Protein AF-A0A5C7LTE7-F1 (afdb_monomer_lite)

Radius of gyration: 16.36 Å; chains: 1; bounding box: 39×25×49 Å

pLDDT: mean 79.83, std 17.52, range [47.22, 97.06]

Foldseek 3Di:
DDDDDPPPPPPPDDDDDDDPVVLVVLQVVCVVVPHPGSVVVVVVVVVVVCVVVVVVVVVVVD

Sequence (62 aa):
MSRRKSDESLDDRLQVRLKKSDRELWAKYSVIRGHETLADFIRYLVTSDMAQHPKDLEKAMK

Structure (mmCIF, N/CA/C/O backbone):
data_AF-A0A5C7LTE7-F1
#
_entry.id   AF-A0A5C7LTE7-F1
#
loop_
_atom_site.group_PDB
_atom_site.id
_atom_site.type_symbol
_atom_site.label_atom_id
_atom_site.label_alt_id
_atom_site.label_comp_id
_atom_site.label_asym_id
_atom_site.label_entity_id
_atom_site.label_seq_id
_atom_site.pdbx_PDB_ins_code
_atom_site.Cartn_x
_atom_site.Cartn_y
_atom_site.Cartn_z
_atom_site.occupancy
_atom_site.B_iso_or_equiv
_atom_site.auth_seq_id
_atom_site.auth_comp_id
_atom_site.auth_asym_id
_atom_site.auth_atom_id
_atom_site.pdbx_PDB_model_num
ATOM 1 N N . MET A 1 1 ? -22.749 -1.287 -38.034 1.00 47.22 1 MET A N 1
ATOM 2 C CA . MET A 1 1 ? -22.355 -2.294 -37.022 1.00 47.22 1 MET A CA 1
ATOM 3 C C . MET A 1 1 ? -20.831 -2.312 -36.909 1.00 47.22 1 MET A C 1
ATOM 5 O O . MET A 1 1 ? -20.198 -2.231 -37.950 1.00 47.22 1 MET A O 1
ATOM 9 N N . SER A 1 2 ? -20.295 -2.455 -35.684 1.00 49.78 2 SER A N 1
ATOM 10 C CA . SER A 1 2 ? -18.865 -2.610 -35.299 1.00 49.78 2 SER A CA 1
ATOM 11 C C . SER A 1 2 ? -17.935 -1.408 -35.552 1.00 49.78 2 SER A C 1
ATOM 13 O O . SER A 1 2 ? -18.008 -0.783 -36.595 1.00 49.78 2 SER A O 1
ATOM 15 N N . ARG A 1 3 ? -17.028 -0.998 -34.651 1.00 48.97 3 ARG A N 1
ATOM 16 C CA . ARG A 1 3 ? -16.334 -1.679 -33.539 1.00 48.97 3 ARG A CA 1
ATOM 17 C C . ARG A 1 3 ? -16.417 -0.847 -32.248 1.00 48.97 3 ARG A C 1
ATOM 19 O O . ARG A 1 3 ? -16.126 0.346 -32.269 1.00 48.97 3 ARG A O 1
ATOM 26 N N . ARG A 1 4 ? -16.781 -1.474 -31.126 1.00 52.88 4 ARG A N 1
ATOM 27 C CA . ARG A 1 4 ? -16.618 -0.883 -29.787 1.00 52.88 4 ARG A CA 1
ATOM 28 C C . ARG A 1 4 ? -15.115 -0.821 -29.493 1.00 52.88 4 ARG A C 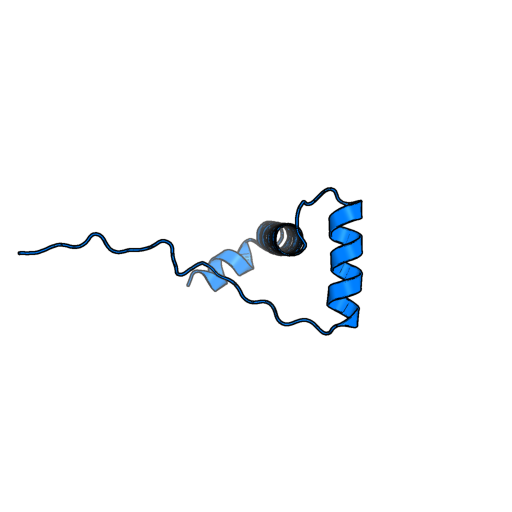1
ATOM 30 O O . ARG A 1 4 ? -14.450 -1.847 -29.606 1.00 52.88 4 ARG A O 1
ATOM 37 N N . LYS A 1 5 ? -14.592 0.371 -29.186 1.00 55.47 5 LYS A N 1
ATOM 38 C CA . LYS A 1 5 ? -13.251 0.539 -28.611 1.00 55.47 5 LYS A CA 1
ATOM 39 C C . LYS A 1 5 ? -13.207 -0.290 -27.328 1.00 55.47 5 LYS A C 1
ATOM 41 O O . LYS A 1 5 ? -14.117 -0.174 -26.512 1.00 55.47 5 LYS A O 1
ATOM 46 N N . SER A 1 6 ? -12.223 -1.173 -27.231 1.00 49.47 6 SER A N 1
ATOM 47 C CA . SER A 1 6 ? -11.942 -1.965 -26.042 1.00 49.47 6 SER A CA 1
ATOM 48 C C . SER A 1 6 ? -11.802 -1.035 -24.844 1.00 49.47 6 SER A C 1
ATOM 50 O O . SER A 1 6 ? -11.046 -0.067 -24.861 1.00 49.47 6 SER A O 1
ATOM 52 N N . ASP A 1 7 ? -12.607 -1.328 -23.837 1.00 47.28 7 ASP A N 1
ATOM 53 C CA . ASP A 1 7 ? -12.677 -0.673 -22.541 1.00 47.28 7 ASP A CA 1
ATOM 54 C C . ASP A 1 7 ? -11.456 -1.106 -21.702 1.00 47.28 7 ASP A C 1
ATOM 56 O O . ASP A 1 7 ? -11.561 -1.859 -20.740 1.00 47.28 7 ASP A O 1
ATOM 60 N N . GLU A 1 8 ? -10.257 -0.723 -22.147 1.00 50.25 8 GLU A N 1
ATOM 61 C CA . GLU A 1 8 ? -8.954 -1.226 -21.667 1.00 50.25 8 GLU A CA 1
ATOM 62 C C . GLU A 1 8 ? -8.538 -0.654 -20.294 1.00 50.25 8 GLU A C 1
ATOM 64 O O . GLU A 1 8 ? -7.415 -0.839 -19.849 1.00 50.25 8 GLU A O 1
ATOM 69 N N . SER A 1 9 ? -9.434 0.053 -19.594 1.00 54.00 9 SER A N 1
ATOM 70 C CA . SER A 1 9 ? -9.115 0.762 -18.340 1.00 54.00 9 SER A CA 1
ATOM 71 C C . SER A 1 9 ? -9.653 0.102 -17.064 1.00 54.00 9 SER A C 1
ATOM 73 O O . SER A 1 9 ? -9.466 0.628 -15.965 1.00 54.00 9 SER A O 1
ATOM 75 N N . LEU A 1 10 ? -10.328 -1.046 -17.179 1.00 48.22 10 LEU A N 1
ATOM 76 C CA . LEU A 1 10 ? -10.922 -1.738 -16.029 1.00 48.22 10 LEU A CA 1
ATOM 77 C C . LEU A 1 10 ? -9.997 -2.775 -15.362 1.00 48.22 10 LEU A C 1
ATOM 79 O O . LEU A 1 10 ? -10.327 -3.216 -14.259 1.00 48.22 10 LEU A O 1
ATOM 83 N N . ASP A 1 11 ? -8.852 -3.119 -15.968 1.00 54.62 11 ASP A N 1
ATOM 84 C CA . ASP A 1 11 ? -8.038 -4.285 -15.570 1.00 54.62 11 ASP A CA 1
ATOM 85 C C . ASP A 1 11 ? -6.930 -4.008 -14.523 1.00 54.62 11 ASP A C 1
ATOM 87 O O . ASP A 1 11 ? -6.455 -4.930 -13.867 1.00 54.62 11 ASP A O 1
ATOM 91 N N . ASP A 1 12 ? -6.581 -2.749 -14.232 1.00 70.44 12 ASP A N 1
ATOM 92 C CA . ASP A 1 12 ? -5.464 -2.419 -13.313 1.00 70.44 12 ASP A CA 1
ATOM 93 C C . ASP A 1 12 ? -5.850 -2.348 -11.818 1.00 70.44 12 ASP A C 1
ATOM 95 O O . ASP A 1 12 ? -5.187 -1.714 -10.982 1.00 70.44 12 ASP A O 1
ATOM 99 N N . ARG A 1 13 ? -6.963 -2.971 -11.423 1.00 72.88 13 ARG A N 1
ATOM 100 C CA . ARG A 1 13 ? -7.416 -2.956 -10.023 1.00 72.88 13 ARG A CA 1
ATOM 101 C C . ARG A 1 1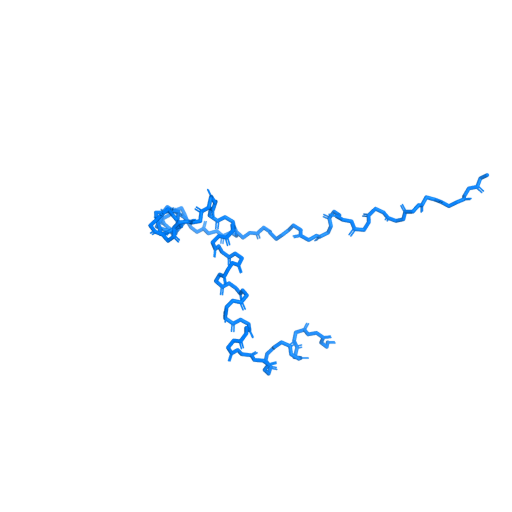3 ? -6.750 -4.069 -9.217 1.00 72.88 13 ARG A C 1
ATOM 103 O O . ARG A 1 13 ? -7.277 -5.170 -9.096 1.00 72.88 13 ARG A O 1
ATOM 110 N N . LEU A 1 14 ? -5.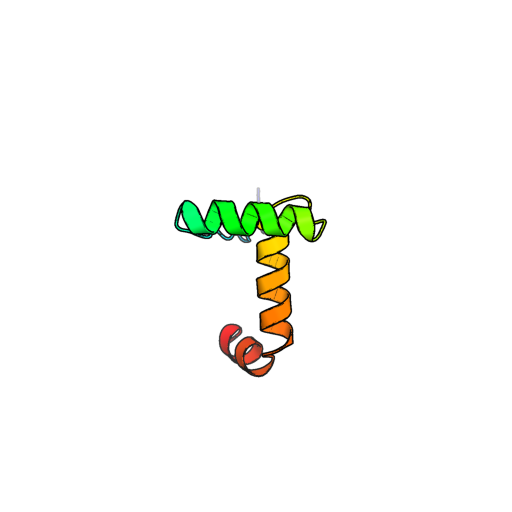635 -3.747 -8.562 1.00 78.31 14 LEU A N 1
ATOM 111 C CA . LEU A 1 14 ? -4.986 -4.648 -7.607 1.00 78.31 14 LEU A CA 1
ATOM 112 C C . LEU A 1 14 ? -5.751 -4.701 -6.272 1.00 78.31 14 LEU A C 1
ATOM 114 O O . LEU A 1 14 ? -5.823 -3.712 -5.539 1.00 78.31 14 LEU A O 1
ATOM 118 N N . GLN A 1 15 ? -6.281 -5.873 -5.918 1.00 84.75 15 GLN A N 1
ATOM 119 C CA . GLN A 1 15 ? -6.809 -6.133 -4.576 1.00 84.75 15 GLN A CA 1
ATOM 120 C C . GLN A 1 15 ? -5.733 -6.755 -3.685 1.00 84.75 15 GLN A C 1
ATOM 122 O O . GLN A 1 15 ? -5.322 -7.894 -3.893 1.00 84.75 15 GLN A O 1
ATOM 127 N N . VAL A 1 16 ? -5.324 -6.033 -2.641 1.00 87.06 16 VAL A N 1
ATOM 128 C CA . VAL A 1 16 ? -4.355 -6.526 -1.654 1.00 87.06 16 VAL A CA 1
ATOM 129 C C . VAL A 1 16 ? -5.091 -6.990 -0.401 1.00 87.06 16 VAL A C 1
ATOM 131 O O . VAL A 1 16 ? -5.830 -6.226 0.224 1.00 87.06 16 VAL A O 1
ATOM 134 N N . ARG A 1 17 ? -4.889 -8.253 -0.017 1.00 91.69 17 ARG A N 1
ATOM 135 C CA . ARG A 1 17 ? -5.437 -8.813 1.225 1.00 91.69 17 ARG A CA 1
ATOM 136 C C . ARG A 1 17 ? -4.411 -8.679 2.341 1.00 91.69 17 ARG A C 1
ATOM 138 O O . ARG A 1 17 ? -3.319 -9.225 2.250 1.00 91.69 17 ARG A O 1
ATOM 145 N N . LEU A 1 18 ? -4.796 -7.982 3.405 1.00 91.00 18 LEU A N 1
ATOM 146 C CA . LEU A 1 18 ? -3.980 -7.771 4.597 1.00 91.00 18 LEU A CA 1
ATOM 147 C C . LEU A 1 18 ? -4.735 -8.263 5.828 1.00 91.00 18 LEU A C 1
ATOM 149 O O . LEU A 1 18 ? -5.967 -8.187 5.883 1.00 91.00 18 LEU A O 1
ATOM 153 N N . LYS A 1 19 ? -3.998 -8.709 6.849 1.00 97.06 19 LYS A N 1
ATOM 154 C CA . LYS A 1 19 ? -4.580 -8.877 8.184 1.00 97.06 19 LYS A CA 1
ATOM 155 C C . LYS A 1 19 ? -5.066 -7.518 8.684 1.00 97.06 19 LYS A C 1
ATOM 157 O O . LYS A 1 19 ? -4.499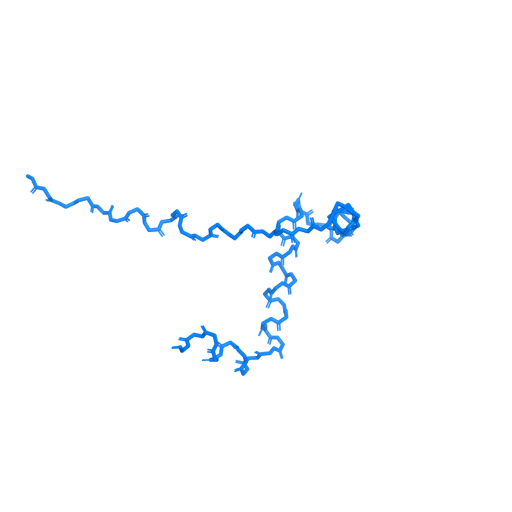 -6.480 8.345 1.00 97.06 19 LYS A O 1
ATOM 162 N N . LYS A 1 20 ? -6.111 -7.520 9.516 1.00 95.38 20 LYS A N 1
ATOM 163 C CA . LYS A 1 20 ? -6.699 -6.281 10.045 1.00 95.38 20 LYS A CA 1
ATOM 164 C C . LYS A 1 20 ? -5.663 -5.419 10.784 1.00 95.38 20 LYS A C 1
ATOM 166 O O . LYS A 1 20 ? -5.599 -4.225 10.520 1.00 95.38 20 LYS A O 1
ATOM 171 N N . SER A 1 21 ? -4.825 -6.037 11.622 1.00 97.00 21 SER A N 1
ATOM 172 C CA . SER A 1 21 ? -3.736 -5.364 12.348 1.00 97.00 21 SER A CA 1
ATOM 173 C C . SER A 1 21 ? -2.775 -4.634 11.411 1.00 97.00 21 SER A C 1
ATOM 175 O O . SER A 1 21 ? -2.447 -3.471 11.627 1.00 97.00 21 SER A O 1
ATOM 177 N N . ASP A 1 22 ? -2.368 -5.307 10.338 1.00 96.19 22 ASP A N 1
ATOM 178 C CA . ASP A 1 22 ? -1.380 -4.784 9.402 1.00 96.19 22 ASP A CA 1
ATOM 179 C C . ASP A 1 22 ? -2.006 -3.659 8.582 1.00 96.19 22 ASP A C 1
ATOM 181 O O . ASP A 1 22 ? -1.408 -2.601 8.415 1.00 96.19 22 ASP A O 1
ATOM 185 N N . ARG A 1 23 ? -3.257 -3.834 8.139 1.00 95.38 23 ARG A N 1
ATOM 186 C CA . ARG A 1 23 ? -4.012 -2.789 7.439 1.00 95.38 23 ARG A CA 1
ATOM 187 C C . ARG A 1 23 ? -4.106 -1.507 8.268 1.00 95.38 23 ARG A C 1
ATOM 189 O O . ARG A 1 23 ? -3.904 -0.425 7.725 1.00 95.38 23 ARG A O 1
ATOM 196 N N . GLU A 1 24 ? -4.423 -1.616 9.555 1.00 95.94 24 GLU A N 1
ATOM 197 C CA . GLU A 1 24 ? -4.520 -0.465 10.461 1.00 95.94 24 GLU A CA 1
ATOM 198 C C . GLU A 1 24 ? -3.163 0.211 10.671 1.00 95.94 24 GLU A C 1
ATOM 200 O O . GLU A 1 24 ? -3.078 1.440 10.664 1.00 95.94 24 GLU A O 1
ATOM 205 N N . LEU A 1 25 ? -2.099 -0.579 10.821 1.00 96.25 25 LEU A N 1
ATOM 206 C CA . LEU A 1 25 ? -0.738 -0.068 10.938 1.00 96.25 25 LEU A CA 1
ATOM 207 C C . LEU A 1 25 ? -0.335 0.716 9.683 1.00 96.25 25 LEU A C 1
ATOM 209 O O . LEU A 1 25 ? 0.067 1.876 9.777 1.00 96.25 25 LEU A O 1
ATOM 213 N N . TRP A 1 26 ? -0.501 0.120 8.503 1.00 95.69 26 TRP A N 1
ATOM 214 C CA . TRP A 1 26 ? -0.140 0.746 7.233 1.00 95.69 26 TRP A CA 1
ATOM 215 C C . TRP A 1 26 ? -0.989 1.980 6.919 1.00 95.69 26 TRP A C 1
ATOM 217 O O . TRP A 1 26 ? -0.463 2.952 6.380 1.00 95.69 26 TRP A O 1
ATOM 227 N N . ALA A 1 27 ? -2.266 1.995 7.312 1.00 95.38 27 ALA A N 1
ATOM 228 C CA . ALA A 1 27 ? -3.120 3.176 7.176 1.00 95.38 27 ALA A CA 1
ATOM 229 C C . ALA A 1 27 ? -2.633 4.353 8.039 1.00 95.38 27 ALA A C 1
ATOM 231 O O . ALA A 1 27 ? -2.717 5.504 7.622 1.00 95.38 27 ALA A O 1
ATOM 232 N N . LYS A 1 28 ? -2.080 4.097 9.231 1.00 96.62 28 LYS A N 1
ATOM 233 C CA . LYS A 1 28 ? -1.453 5.160 10.037 1.00 96.62 28 LYS A CA 1
ATOM 234 C C . LYS A 1 28 ? -0.195 5.696 9.356 1.00 96.62 28 LYS A C 1
ATOM 236 O O . LYS A 1 28 ? 0.003 6.908 9.299 1.00 96.62 28 LYS A O 1
ATOM 241 N N . TYR A 1 29 ? 0.631 4.810 8.802 1.00 96.44 29 TYR A N 1
ATOM 242 C CA . TYR A 1 29 ? 1.837 5.217 8.080 1.00 96.44 29 TYR A CA 1
ATOM 243 C C . TYR A 1 29 ? 1.538 6.022 6.815 1.00 96.44 29 TYR A C 1
ATOM 245 O O . TYR A 1 29 ? 2.264 6.979 6.550 1.00 96.44 29 TYR A O 1
ATOM 253 N N . SER A 1 30 ? 0.475 5.699 6.069 1.00 96.62 30 SER A N 1
ATOM 254 C CA . SER A 1 30 ? 0.113 6.469 4.872 1.00 96.62 30 SER A CA 1
ATOM 255 C C . SER A 1 30 ? -0.168 7.933 5.214 1.00 96.62 30 SER A C 1
ATOM 257 O O . SER A 1 30 ? 0.339 8.820 4.533 1.00 96.62 30 SER A O 1
ATOM 259 N N . VAL A 1 31 ? -0.874 8.188 6.322 1.00 95.44 31 VAL A N 1
ATOM 260 C CA . VAL A 1 31 ? -1.152 9.548 6.815 1.00 95.44 31 VAL A CA 1
ATOM 261 C C . VAL A 1 31 ? 0.134 10.263 7.233 1.00 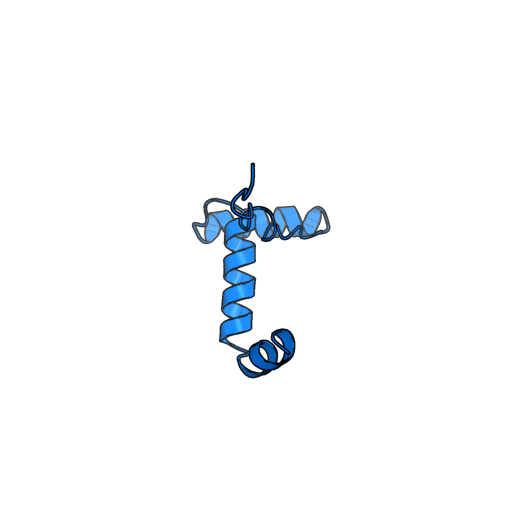95.44 31 VAL A C 1
ATOM 263 O O . VAL A 1 31 ? 0.366 11.393 6.816 1.00 95.44 31 VAL A O 1
ATOM 266 N N . ILE A 1 32 ? 1.006 9.602 8.004 1.00 96.31 32 ILE A N 1
ATOM 267 C CA . ILE A 1 32 ? 2.290 10.178 8.453 1.00 96.31 32 ILE A CA 1
ATOM 268 C C . ILE A 1 32 ? 3.171 10.582 7.262 1.00 96.31 32 ILE A C 1
ATOM 270 O O . ILE A 1 32 ? 3.895 11.572 7.324 1.00 96.31 32 ILE A O 1
ATOM 274 N N . ARG A 1 33 ? 3.121 9.809 6.175 1.00 94.88 33 ARG A N 1
ATOM 275 C CA . ARG A 1 33 ? 3.913 10.025 4.959 1.00 94.88 33 ARG A CA 1
ATOM 276 C C . ARG A 1 33 ? 3.238 10.964 3.950 1.00 94.88 33 ARG A C 1
ATOM 278 O O . ARG A 1 33 ? 3.838 11.233 2.916 1.00 94.88 33 ARG A O 1
ATOM 285 N N . GLY A 1 34 ? 2.040 11.471 4.249 1.00 95.00 34 GLY A N 1
ATOM 286 C CA . GLY A 1 34 ? 1.329 12.439 3.411 1.00 95.00 34 GLY A CA 1
ATOM 287 C C . GLY A 1 34 ? 0.623 11.843 2.190 1.00 95.00 34 GLY A C 1
ATOM 288 O O . GLY A 1 34 ? 0.350 12.572 1.242 1.00 95.00 34 GLY A O 1
ATOM 289 N N . HIS A 1 35 ? 0.329 10.541 2.184 1.00 93.81 35 HIS A N 1
ATOM 290 C CA . HIS A 1 35 ? -0.449 9.911 1.113 1.00 93.81 35 HIS A CA 1
ATOM 291 C C . HIS A 1 35 ? -1.952 9.991 1.412 1.00 93.81 35 HIS A C 1
ATOM 293 O O . HIS A 1 35 ? -2.378 9.694 2.530 1.00 93.81 35 HIS A O 1
ATOM 299 N N . GLU A 1 36 ? -2.753 10.336 0.398 1.00 89.06 36 GLU A N 1
ATOM 300 C CA . GLU A 1 36 ? -4.210 10.513 0.519 1.00 89.06 36 GLU A CA 1
ATOM 301 C C . GLU A 1 36 ? -4.931 9.227 0.934 1.00 89.06 36 GLU A C 1
ATOM 303 O O . GLU A 1 36 ? -5.854 9.259 1.751 1.00 89.06 36 GLU A O 1
ATOM 308 N N . THR A 1 37 ? -4.498 8.078 0.407 1.00 93.31 37 THR A N 1
ATOM 309 C CA . THR A 1 37 ? -5.089 6.782 0.737 1.00 93.31 37 THR A CA 1
ATOM 310 C C . THR A 1 37 ? -4.037 5.721 1.047 1.00 93.31 37 THR A C 1
ATOM 312 O O . THR A 1 37 ? -2.889 5.775 0.600 1.00 93.31 37 THR A O 1
ATOM 315 N N . LEU A 1 38 ? -4.458 4.681 1.779 1.00 93.44 38 LEU A N 1
ATOM 316 C CA . LEU A 1 38 ? -3.648 3.475 1.960 1.00 93.44 38 LEU A CA 1
ATOM 317 C C . LEU A 1 38 ? -3.285 2.843 0.606 1.00 93.44 38 LEU A C 1
ATOM 319 O O . LEU A 1 38 ? -2.180 2.340 0.452 1.00 93.44 38 LEU A O 1
ATOM 323 N N . ALA A 1 39 ? -4.190 2.872 -0.375 1.00 91.81 39 ALA A N 1
ATOM 324 C CA . ALA A 1 39 ? -3.933 2.291 -1.689 1.00 91.81 39 ALA A CA 1
ATOM 325 C C . ALA A 1 39 ? -2.789 3.014 -2.414 1.00 91.81 39 ALA A C 1
ATOM 327 O O . ALA A 1 39 ? -1.907 2.354 -2.961 1.00 91.81 39 ALA A O 1
ATOM 328 N N . ASP A 1 40 ? -2.758 4.346 -2.361 1.00 91.38 40 ASP A N 1
ATOM 329 C CA . ASP A 1 40 ? -1.686 5.140 -2.973 1.00 91.38 40 ASP A CA 1
ATOM 330 C C . ASP A 1 40 ? -0.350 4.892 -2.287 1.00 91.38 40 ASP A C 1
ATOM 332 O O . ASP A 1 40 ? 0.682 4.772 -2.947 1.00 91.38 40 ASP A O 1
ATOM 336 N N . PHE A 1 41 ? -0.373 4.736 -0.964 1.00 94.75 41 PHE A N 1
ATOM 337 C CA . PHE A 1 41 ? 0.829 4.398 -0.221 1.00 94.75 41 PHE A CA 1
ATOM 338 C C . PHE A 1 41 ? 1.358 3.002 -0.572 1.00 94.75 41 PHE A C 1
ATOM 340 O O . PHE A 1 41 ? 2.550 2.846 -0.819 1.00 94.75 41 PHE A O 1
ATOM 347 N N . ILE A 1 42 ? 0.487 1.992 -0.666 1.00 93.06 42 ILE A N 1
ATOM 348 C CA . ILE A 1 42 ? 0.892 0.642 -1.084 1.00 93.06 42 ILE A CA 1
ATOM 349 C C . ILE A 1 42 ? 1.436 0.649 -2.516 1.00 93.06 42 ILE A C 1
ATOM 351 O O . ILE A 1 42 ? 2.471 0.034 -2.763 1.00 93.06 42 ILE A O 1
ATOM 355 N N . ARG A 1 43 ? 0.802 1.375 -3.447 1.00 90.19 43 ARG A N 1
ATOM 356 C CA . ARG A 1 43 ? 1.331 1.546 -4.811 1.00 90.19 43 ARG A CA 1
ATOM 357 C C . ARG A 1 43 ? 2.728 2.152 -4.790 1.00 90.19 43 ARG A C 1
ATOM 359 O O . ARG A 1 43 ? 3.627 1.594 -5.405 1.00 90.19 43 ARG A O 1
ATOM 366 N N . TYR A 1 44 ? 2.924 3.234 -4.037 1.00 91.81 44 TYR A N 1
ATOM 367 C CA . TYR A 1 44 ? 4.234 3.864 -3.883 1.00 91.81 44 TYR A CA 1
ATOM 368 C C . TYR A 1 44 ? 5.293 2.879 -3.368 1.00 91.81 44 TYR A C 1
ATOM 370 O O . TYR A 1 44 ? 6.393 2.832 -3.919 1.00 91.81 44 TYR A O 1
ATOM 378 N N . LEU A 1 45 ? 4.973 2.079 -2.345 1.00 91.94 45 LEU A N 1
ATOM 379 C CA . LEU A 1 45 ? 5.899 1.087 -1.794 1.00 91.94 45 LEU A CA 1
ATOM 380 C C . LEU A 1 45 ? 6.275 0.026 -2.831 1.00 91.94 45 LEU A C 1
ATOM 382 O O . LEU A 1 45 ? 7.459 -0.232 -3.019 1.00 91.94 45 LEU A O 1
ATOM 386 N N . VAL A 1 46 ? 5.290 -0.533 -3.539 1.00 89.56 46 VAL A N 1
ATOM 387 C CA . VAL A 1 46 ? 5.524 -1.542 -4.584 1.00 89.56 46 VAL A CA 1
ATOM 388 C C . VAL A 1 46 ? 6.367 -0.965 -5.720 1.00 89.56 46 VAL A C 1
ATOM 390 O O . VAL A 1 46 ? 7.352 -1.574 -6.122 1.00 89.56 46 VAL A O 1
ATOM 393 N N . THR A 1 47 ? 6.041 0.230 -6.217 1.00 88.00 47 THR A N 1
ATOM 394 C CA . THR A 1 47 ? 6.816 0.869 -7.291 1.00 88.00 47 THR A CA 1
ATOM 395 C C . THR A 1 47 ? 8.242 1.205 -6.849 1.00 88.00 47 THR A C 1
ATOM 397 O O . THR A 1 47 ? 9.176 1.033 -7.629 1.00 88.00 47 THR A O 1
ATOM 400 N N . SER A 1 48 ? 8.428 1.653 -5.604 1.00 91.06 48 SER A N 1
ATOM 401 C CA . SER A 1 48 ? 9.757 1.954 -5.056 1.00 91.06 48 SER A CA 1
ATOM 402 C C . SER A 1 48 ? 10.617 0.697 -4.935 1.00 91.06 48 SER A C 1
ATOM 404 O O . SER A 1 48 ? 11.798 0.738 -5.268 1.00 91.06 48 SER A O 1
ATOM 406 N N . ASP A 1 49 ? 10.021 -0.412 -4.496 1.00 89.62 49 ASP A N 1
ATOM 407 C CA . ASP A 1 49 ? 10.678 -1.717 -4.400 1.00 89.62 49 ASP A CA 1
ATOM 408 C C . ASP A 1 49 ? 11.082 -2.235 -5.791 1.00 89.62 49 ASP A C 1
ATOM 410 O O . ASP A 1 49 ? 12.252 -2.511 -6.049 1.00 89.62 49 ASP A O 1
ATOM 414 N N . MET A 1 50 ? 10.155 -2.216 -6.753 1.00 84.88 50 MET A N 1
ATOM 415 C CA . MET A 1 50 ? 10.428 -2.606 -8.142 1.00 84.88 50 MET A CA 1
ATOM 416 C C . MET A 1 50 ? 11.541 -1.771 -8.792 1.00 84.88 50 MET A C 1
ATOM 418 O O . MET A 1 50 ? 12.369 -2.310 -9.525 1.00 84.88 50 MET A O 1
ATOM 422 N N . ALA A 1 51 ? 11.601 -0.466 -8.508 1.00 84.44 51 ALA A N 1
ATOM 423 C CA . ALA A 1 51 ? 12.658 0.410 -9.014 1.00 84.44 51 ALA A CA 1
ATOM 424 C C . ALA A 1 51 ? 14.044 0.071 -8.436 1.00 84.44 51 ALA A C 1
ATOM 426 O O . ALA A 1 51 ? 15.058 0.272 -9.106 1.00 84.44 51 ALA A O 1
ATOM 427 N N . GLN A 1 52 ? 14.100 -0.455 -7.211 1.00 85.81 52 GLN A N 1
ATOM 428 C CA . GLN A 1 52 ? 15.338 -0.914 -6.573 1.00 85.81 52 GLN A CA 1
ATOM 429 C C . GLN A 1 52 ? 15.765 -2.307 -7.061 1.00 85.81 52 GLN A C 1
ATOM 431 O O . GLN A 1 52 ? 16.946 -2.651 -6.982 1.00 85.81 52 GLN A O 1
ATOM 436 N N . HIS A 1 53 ? 14.832 -3.070 -7.638 1.00 82.50 53 HIS A N 1
ATOM 437 C CA . HIS A 1 53 ? 15.029 -4.430 -8.134 1.00 82.50 53 HIS A CA 1
ATOM 438 C C . HIS A 1 53 ? 14.768 -4.558 -9.654 1.00 82.50 53 HIS A C 1
ATOM 440 O O . HIS A 1 53 ? 13.934 -5.357 -10.086 1.00 82.50 53 HIS A O 1
ATOM 446 N N . PRO A 1 54 ? 15.516 -3.842 -10.523 1.00 72.44 54 PRO A N 1
ATOM 447 C CA . PRO A 1 54 ? 15.246 -3.811 -11.967 1.00 72.44 54 PRO A CA 1
ATOM 448 C C . PRO A 1 54 ? 15.373 -5.184 -12.651 1.00 72.44 54 PRO A C 1
ATOM 450 O O . PRO A 1 54 ? 14.707 -5.444 -13.649 1.00 72.44 54 PRO A O 1
ATOM 453 N N . LYS A 1 55 ? 16.180 -6.097 -12.091 1.00 70.25 55 LYS A N 1
ATOM 454 C CA . LYS A 1 55 ? 16.314 -7.477 -12.591 1.00 70.25 55 LYS A CA 1
ATOM 455 C C . LYS A 1 55 ? 15.048 -8.316 -12.380 1.00 70.25 55 LYS A C 1
ATOM 457 O O . LYS A 1 55 ? 14.790 -9.229 -13.160 1.00 70.25 55 LYS A O 1
ATOM 462 N N . ASP A 1 56 ? 14.264 -8.010 -11.348 1.00 66.81 56 ASP A N 1
ATOM 463 C CA . ASP A 1 56 ? 13.001 -8.696 -11.066 1.00 66.81 56 ASP A CA 1
ATOM 464 C C . ASP A 1 56 ? 11.860 -8.135 -11.924 1.00 66.81 56 ASP A C 1
ATOM 466 O O . ASP A 1 56 ? 10.955 -8.876 -12.307 1.00 66.81 56 ASP A O 1
ATOM 470 N N . LEU A 1 57 ? 11.963 -6.864 -12.333 1.00 61.53 57 LEU A N 1
ATOM 471 C CA . LEU A 1 57 ? 11.071 -6.240 -13.311 1.00 61.53 57 LEU A CA 1
ATOM 472 C C . LEU A 1 57 ? 11.150 -6.940 -14.679 1.00 61.53 57 LEU A C 1
ATOM 474 O O . LEU A 1 57 ? 10.128 -7.351 -15.221 1.00 61.53 57 LEU A O 1
ATOM 478 N N . GLU A 1 58 ? 12.363 -7.156 -15.202 1.00 63.69 58 GLU A N 1
ATOM 479 C CA . GLU A 1 58 ? 12.579 -7.882 -16.468 1.00 63.69 58 GLU A CA 1
ATOM 480 C C . GLU A 1 58 ? 12.056 -9.325 -16.423 1.00 63.69 58 GLU A C 1
ATOM 482 O O . GLU A 1 58 ? 11.638 -9.873 -17.444 1.00 63.69 58 GLU A O 1
ATOM 487 N N . LYS A 1 59 ? 12.074 -9.950 -15.241 1.0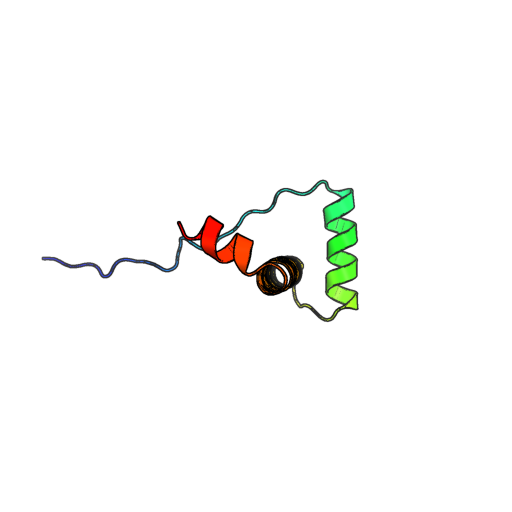0 62.25 59 LYS A N 1
ATOM 488 C CA . LYS A 1 59 ? 11.568 -11.308 -15.027 1.00 62.25 59 LYS A CA 1
ATOM 489 C C . LYS A 1 59 ? 10.043 -11.354 -14.905 1.00 62.25 59 LYS A C 1
ATOM 491 O O . LYS A 1 59 ? 9.453 -12.328 -15.349 1.00 62.25 59 LYS A O 1
ATOM 496 N N . ALA A 1 60 ? 9.419 -10.334 -14.316 1.00 62.56 60 ALA A N 1
ATOM 497 C CA . ALA A 1 60 ? 7.964 -10.229 -14.183 1.00 62.56 60 ALA A CA 1
ATOM 498 C C . ALA A 1 60 ? 7.260 -9.837 -15.497 1.00 62.56 60 ALA A C 1
ATOM 500 O O . ALA A 1 60 ? 6.067 -10.083 -15.641 1.00 62.56 60 ALA A O 1
ATOM 501 N N . MET A 1 61 ? 7.986 -9.229 -16.444 1.00 59.31 61 MET A N 1
ATOM 502 C CA . MET A 1 61 ? 7.480 -8.842 -17.770 1.00 59.31 61 MET A CA 1
ATOM 503 C C . MET A 1 61 ? 7.696 -9.907 -18.865 1.00 59.31 61 MET A C 1
ATOM 505 O O . MET A 1 61 ? 7.304 -9.678 -20.010 1.00 59.31 61 MET A O 1
ATOM 509 N N . LYS A 1 62 ? 8.333 -11.038 -18.537 1.00 50.59 62 LYS A N 1
ATOM 510 C CA . LYS A 1 62 ? 8.515 -12.204 -19.418 1.00 50.59 62 LYS A CA 1
ATOM 511 C C . LYS A 1 62 ? 7.470 -13.273 -19.139 1.00 50.59 62 LYS A C 1
ATOM 513 O O . LYS A 1 62 ? 7.046 -13.907 -20.128 1.00 50.59 62 LYS A O 1
#

Secondary structure (DSSP, 8-state):
---PPP-TTSS--------HHHHHHHHHHHHHTT-SSHHHHHHHHHHHHHHH-HHHHHHHT-